Protein AF-A0A953EMJ0-F1 (afdb_monomer)

Mean predicted aligned error: 5.15 Å

Foldseek 3Di:
DDDDDDPPPDDDPCDPCNVVVDDKDWDDWDDAPNKIWTWIQDVVLVRATWIWIQHNVGDIDTQADRPWHFWWCVVPPTAQAWDDDHQKIWGQTPVQQFIWIGDPPDHIDGDDDRDPDGSPDHDGDDDDDD

Nearest PDB structures (foldseek):
  7c72-assembly2_B  TM=9.268E-01  e=1.589E-07  Mycobacterium tuberculosis
  3azo-assembly2_B  TM=8.204E-01  e=5.604E-07  Streptomyces morookaense
  3azq-assembly1_A  TM=8.274E-01  e=1.275E-06  Streptomyces morookaense
  7zei-assembly4_D  TM=4.579E-01  e=2.440E+00  Caldicellulosiruptor hydrothermalis
  5mum-assembly1_A  TM=5.403E-01  e=8.603E+00  Bacteroides intestinalis DSM 17393

pLDDT: mean 93.41, std 6.32, range [60.31, 98.56]

Secondary structure (DSSP, 8-state):
-PPP--TT-S--S--HHHHHS---EEEEEEEETTEEEEEEEETTTTTEEEEEEE-TTS-EEE-SPTT--B---GGGT----EEEETTEEEEEBTTT--EEEE-TTS--EE-SPPPSSTT-S---------

Sequence (130 aa):
MAEVAPYGSWRSPISAERVTAASARLGEVAISDDAVWWSELRPHEAGRTQIVRRSPNGEVADVLPDGVSAVSMVHEYGGGAWWLAGETVFFVSKADQRIWRMDPGFDPVAITPVPLTPNGLRYADATMTP

Radius of gyration: 19.48 Å; Cα contacts (8 Å, |Δi|>4): 236; chains: 1; bounding box: 46×35×60 Å

Solvent-accessible surface area (backbone atoms only — not comparable to full-atom values): 7873 Å² total; per-residue (Å²): 132,89,82,89,67,62,91,93,64,66,89,64,95,73,46,71,66,68,72,64,51,70,61,72,41,81,56,64,71,50,76,44,93,77,20,45,31,33,35,33,35,30,53,90,58,86,56,29,25,39,44,36,41,29,43,77,91,65,54,73,46,80,69,59,60,91,94,51,26,50,34,18,63,42,92,75,76,34,58,52,21,63,50,68,59,71,78,31,38,36,27,14,32,57,90,61,33,32,44,29,39,34,46,86,97,52,78,70,44,74,77,49,76,84,56,99,43,89,66,69,48,66,50,53,68,79,79,87,74,135

Structure (mmCIF, N/CA/C/O backbone):
data_AF-A0A953EMJ0-F1
#
_entry.id   AF-A0A953EMJ0-F1
#
loop_
_atom_site.group_PDB
_atom_site.id
_atom_site.type_symbol
_atom_site.label_atom_id
_atom_site.label_alt_id
_atom_site.label_comp_id
_atom_site.label_asym_id
_atom_site.label_entity_id
_atom_site.label_seq_id
_atom_site.pdbx_PDB_ins_code
_atom_site.Cartn_x
_atom_site.Cartn_y
_atom_site.Cartn_z
_atom_site.occupancy
_atom_site.B_iso_or_equiv
_atom_site.auth_seq_id
_atom_site.auth_comp_id
_atom_site.auth_asym_id
_atom_site.auth_atom_id
_atom_site.pdbx_PDB_model_num
ATOM 1 N N . MET A 1 1 ? 14.078 -18.134 -42.538 1.00 60.31 1 MET A N 1
ATOM 2 C CA . MET A 1 1 ? 15.431 -18.569 -42.127 1.00 60.31 1 MET A CA 1
ATOM 3 C C . MET A 1 1 ? 15.945 -17.580 -41.098 1.00 60.31 1 MET A C 1
ATOM 5 O O . MET A 1 1 ? 15.626 -16.406 -41.233 1.00 60.31 1 MET A O 1
ATOM 9 N N . ALA A 1 2 ? 16.652 -18.041 -40.065 1.00 78.50 2 ALA A N 1
ATOM 10 C CA . ALA A 1 2 ? 17.269 -17.145 -39.088 1.00 78.50 2 ALA A CA 1
ATOM 11 C C . ALA A 1 2 ? 18.464 -16.418 -39.729 1.00 78.50 2 ALA A C 1
ATOM 13 O O . ALA A 1 2 ? 19.223 -17.030 -40.480 1.00 78.50 2 ALA A O 1
ATOM 14 N N . GLU A 1 3 ? 18.601 -15.122 -39.461 1.00 87.19 3 GLU A N 1
ATOM 15 C CA . GLU A 1 3 ? 19.705 -14.292 -39.950 1.00 87.19 3 GLU A CA 1
ATOM 16 C C . GLU A 1 3 ? 20.893 -14.395 -38.981 1.00 87.19 3 GLU A C 1
ATOM 18 O O . GLU A 1 3 ? 20.719 -14.290 -37.766 1.00 87.19 3 GLU A O 1
ATOM 23 N N . VAL A 1 4 ? 22.101 -14.625 -39.503 1.00 93.00 4 VAL A N 1
ATOM 24 C CA . VAL A 1 4 ? 23.331 -14.639 -38.695 1.00 93.00 4 VAL A CA 1
ATOM 25 C C . VAL A 1 4 ? 23.824 -13.203 -38.538 1.00 93.00 4 VAL A C 1
ATOM 27 O O . VAL A 1 4 ? 24.076 -12.530 -39.532 1.00 93.00 4 VAL A O 1
ATOM 30 N N . ALA A 1 5 ? 23.999 -12.747 -37.297 1.00 93.62 5 ALA A N 1
ATOM 31 C CA . ALA A 1 5 ? 24.488 -11.405 -36.987 1.00 93.62 5 ALA A CA 1
ATOM 32 C C . ALA A 1 5 ? 25.432 -11.412 -35.763 1.00 93.62 5 ALA A C 1
ATOM 34 O O . ALA A 1 5 ? 25.287 -12.284 -34.897 1.00 93.62 5 ALA A O 1
ATOM 35 N N . PRO A 1 6 ? 26.390 -10.462 -35.667 1.00 96.19 6 PRO A N 1
ATOM 36 C CA . PRO A 1 6 ? 27.300 -10.334 -34.526 1.00 96.19 6 PRO A CA 1
ATOM 37 C C . PRO A 1 6 ? 26.577 -10.232 -33.177 1.00 96.19 6 PRO A C 1
ATOM 39 O O . PRO A 1 6 ? 25.477 -9.675 -33.089 1.00 96.19 6 PRO A O 1
ATOM 42 N N . TYR A 1 7 ? 27.216 -10.704 -32.105 1.00 91.94 7 TYR A N 1
ATOM 43 C CA . TYR A 1 7 ? 26.686 -10.556 -30.748 1.00 91.94 7 TYR A CA 1
ATOM 44 C C . TYR A 1 7 ? 26.354 -9.086 -30.434 1.00 91.94 7 TYR A C 1
ATOM 46 O O . TYR A 1 7 ? 27.147 -8.190 -30.714 1.00 91.94 7 TYR A O 1
ATOM 54 N N . GLY A 1 8 ? 25.161 -8.846 -29.879 1.00 91.50 8 GLY A N 1
ATOM 55 C CA . GLY A 1 8 ? 24.659 -7.506 -29.545 1.00 91.50 8 GLY A CA 1
ATOM 56 C C . GLY A 1 8 ? 23.965 -6.745 -30.684 1.00 91.50 8 GLY A C 1
ATOM 57 O O . GLY A 1 8 ? 23.427 -5.672 -30.436 1.00 91.50 8 GLY A O 1
ATOM 58 N N . SER A 1 9 ? 23.928 -7.284 -31.909 1.00 92.12 9 SER A N 1
ATOM 59 C CA . SER A 1 9 ? 23.319 -6.613 -33.078 1.00 92.12 9 SER A CA 1
ATOM 60 C C . SER A 1 9 ? 22.019 -7.254 -33.576 1.00 92.12 9 SER A C 1
ATOM 62 O O . SER A 1 9 ? 21.455 -6.843 -34.591 1.00 92.12 9 SER A O 1
ATOM 64 N N . TRP A 1 10 ? 21.519 -8.265 -32.863 1.00 93.75 10 TRP A N 1
ATOM 65 C CA . TRP A 1 10 ? 20.251 -8.904 -33.196 1.00 93.75 10 TRP A CA 1
ATOM 66 C C . TRP A 1 10 ? 19.108 -7.905 -33.056 1.00 93.75 10 TRP A C 1
ATOM 68 O O . TRP A 1 10 ? 18.980 -7.226 -32.035 1.00 93.75 10 TRP A O 1
ATOM 78 N N . ARG A 1 11 ? 18.254 -7.825 -34.081 1.00 89.56 11 ARG A N 1
ATOM 79 C CA . ARG A 1 11 ? 17.055 -6.988 -34.025 1.00 89.56 11 ARG A CA 1
ATOM 80 C C . ARG A 1 11 ? 16.151 -7.488 -32.900 1.00 89.56 11 ARG A C 1
ATOM 82 O O . ARG A 1 11 ? 15.577 -8.569 -32.991 1.00 89.56 11 ARG A O 1
ATOM 89 N N . SER A 1 12 ? 16.028 -6.685 -31.849 1.00 88.81 12 SER A N 1
ATOM 90 C CA . SER A 1 12 ? 15.141 -6.956 -30.724 1.00 88.81 12 SER A CA 1
ATOM 91 C C . SER A 1 12 ? 13.793 -6.260 -30.941 1.00 88.81 12 SER A C 1
ATOM 93 O O . SER A 1 12 ? 13.773 -5.052 -31.181 1.00 88.81 12 SER A O 1
ATOM 95 N N . PRO A 1 13 ? 12.655 -6.964 -30.805 1.00 89.44 13 PRO A N 1
ATOM 96 C CA . PRO A 1 13 ? 11.340 -6.323 -30.739 1.00 89.44 13 PRO A CA 1
ATOM 97 C C . PRO A 1 13 ? 11.092 -5.617 -29.387 1.00 89.44 13 PRO A C 1
ATOM 99 O O . PRO A 1 13 ? 10.058 -4.970 -29.203 1.00 89.44 13 PRO A O 1
ATOM 102 N N . ILE A 1 14 ? 12.003 -5.764 -28.418 1.00 88.12 14 ILE A N 1
ATOM 103 C CA . ILE A 1 14 ? 11.962 -5.119 -27.103 1.00 88.12 14 ILE A CA 1
ATOM 104 C C . ILE A 1 14 ? 12.811 -3.845 -27.184 1.00 88.12 14 ILE A C 1
ATOM 106 O O . ILE A 1 14 ? 14.040 -3.921 -27.212 1.00 88.12 14 ILE A O 1
ATOM 110 N N . SER A 1 15 ? 12.153 -2.685 -27.252 1.00 87.75 15 SER A N 1
ATOM 111 C CA . SER A 1 15 ? 12.811 -1.375 -27.236 1.00 87.75 15 SER A CA 1
ATOM 112 C C . SER A 1 15 ? 13.164 -0.944 -25.811 1.00 87.75 15 SER A C 1
ATOM 114 O O . SER A 1 15 ? 12.541 -1.396 -24.849 1.00 87.75 15 SER A O 1
ATOM 116 N N . ALA A 1 16 ? 14.122 -0.021 -25.672 1.00 84.25 16 ALA A N 1
ATOM 117 C CA . ALA A 1 16 ? 14.421 0.612 -24.386 1.00 84.25 16 ALA A CA 1
ATOM 118 C C . ALA A 1 16 ? 13.159 1.235 -23.768 1.00 84.25 16 ALA A C 1
ATOM 120 O O . ALA A 1 16 ? 12.885 1.016 -22.595 1.00 84.25 16 ALA A O 1
ATOM 121 N N . GLU A 1 17 ? 12.340 1.894 -24.592 1.00 82.94 17 GLU A N 1
ATOM 122 C CA . GLU A 1 17 ? 11.046 2.447 -24.188 1.00 82.94 17 GLU A CA 1
ATOM 123 C C . GLU A 1 17 ? 10.123 1.387 -23.574 1.00 82.94 17 GLU A C 1
ATOM 125 O O . GLU A 1 17 ? 9.566 1.622 -22.508 1.00 82.94 17 GLU A O 1
ATOM 130 N N . ARG A 1 18 ? 10.006 0.194 -24.180 1.00 83.44 18 ARG A N 1
ATOM 131 C CA . ARG A 1 18 ? 9.189 -0.908 -23.636 1.00 83.44 18 ARG A CA 1
ATOM 132 C C . ARG A 1 18 ? 9.722 -1.446 -22.311 1.00 83.44 18 ARG A C 1
ATOM 134 O O . ARG A 1 18 ? 8.929 -1.896 -21.494 1.00 83.44 18 ARG A O 1
ATOM 141 N N . VAL A 1 19 ? 11.038 -1.424 -22.104 1.00 81.31 19 VAL A N 1
ATOM 142 C CA . VAL A 1 19 ? 11.660 -1.839 -20.835 1.00 81.31 19 VAL A CA 1
ATOM 143 C C . VAL A 1 19 ? 11.436 -0.788 -19.750 1.00 81.31 19 VAL A C 1
ATOM 145 O O . VAL A 1 19 ? 11.214 -1.133 -18.593 1.00 81.31 19 VAL A O 1
ATOM 148 N N . THR A 1 20 ? 11.472 0.493 -20.118 1.00 75.94 20 THR A N 1
ATOM 149 C CA . THR A 1 20 ? 11.233 1.610 -19.196 1.00 75.94 20 THR A CA 1
ATOM 150 C C . THR A 1 20 ? 9.757 1.946 -19.020 1.00 75.94 20 THR A C 1
ATOM 152 O O . THR A 1 20 ? 9.430 2.741 -18.141 1.00 75.94 20 THR A O 1
ATOM 155 N N . ALA A 1 21 ? 8.872 1.375 -19.844 1.00 76.12 21 ALA A N 1
ATOM 156 C CA . ALA A 1 21 ? 7.435 1.565 -19.745 1.00 76.12 21 ALA A CA 1
ATOM 157 C C . ALA A 1 21 ? 6.995 1.138 -18.345 1.00 76.12 21 ALA A C 1
ATOM 159 O O . ALA A 1 21 ? 7.102 -0.027 -17.952 1.00 76.12 21 ALA A O 1
ATOM 160 N N . ALA A 1 22 ? 6.582 2.126 -17.563 1.00 73.12 22 ALA A N 1
ATOM 161 C CA . ALA A 1 22 ? 6.375 1.947 -16.149 1.00 73.12 22 ALA A CA 1
ATOM 162 C C . ALA A 1 22 ? 5.088 1.143 -15.930 1.00 73.12 22 ALA A C 1
ATOM 164 O O . ALA A 1 22 ? 3.984 1.641 -16.100 1.00 73.12 22 ALA A O 1
ATOM 165 N N . SER A 1 23 ? 5.228 -0.134 -15.592 1.00 81.31 23 SER A N 1
ATOM 166 C CA . SER A 1 23 ? 4.092 -1.013 -15.324 1.00 81.31 23 SER A CA 1
ATOM 167 C C . SER A 1 23 ? 3.665 -0.924 -13.868 1.00 81.31 23 SER A C 1
ATOM 169 O O . SER A 1 23 ? 4.481 -0.682 -12.971 1.00 81.31 23 SER A O 1
ATOM 171 N N . ALA A 1 24 ? 2.370 -1.142 -13.638 1.00 87.19 24 ALA A N 1
ATOM 172 C CA . ALA A 1 24 ? 1.874 -1.348 -12.293 1.00 87.19 24 ALA A CA 1
ATOM 173 C C . ALA A 1 24 ? 2.605 -2.535 -11.650 1.00 87.19 24 ALA A C 1
ATOM 175 O O . ALA A 1 24 ? 2.888 -3.536 -12.315 1.00 87.19 24 ALA A O 1
ATOM 176 N N . ARG A 1 25 ? 2.949 -2.408 -10.368 1.00 91.19 25 ARG A N 1
ATOM 177 C CA . ARG A 1 25 ? 3.597 -3.490 -9.617 1.00 91.19 25 ARG A CA 1
ATOM 178 C C . ARG A 1 25 ? 2.682 -3.927 -8.496 1.00 91.19 25 ARG A C 1
ATOM 180 O O . ARG A 1 25 ? 2.372 -3.125 -7.620 1.00 91.19 25 ARG A O 1
ATOM 187 N N . LEU A 1 26 ? 2.290 -5.192 -8.537 1.00 95.00 26 LEU A N 1
ATOM 188 C CA . LEU A 1 26 ? 1.542 -5.832 -7.464 1.00 95.00 26 LEU A CA 1
ATOM 189 C C . LEU A 1 26 ? 2.492 -6.089 -6.290 1.00 95.00 26 LEU A C 1
ATOM 191 O O . LEU A 1 26 ? 3.610 -6.573 -6.485 1.00 95.00 26 LEU A O 1
ATOM 195 N N . GLY A 1 27 ? 2.057 -5.714 -5.097 1.00 94.06 27 GLY A N 1
ATOM 196 C CA . GLY A 1 27 ? 2.764 -5.899 -3.841 1.00 94.06 27 GLY A CA 1
ATOM 197 C C . GLY A 1 27 ? 2.054 -6.908 -2.948 1.00 94.06 27 GLY A C 1
ATOM 198 O O . GLY A 1 27 ? 1.519 -7.910 -3.418 1.00 94.06 27 GLY A O 1
ATOM 199 N N . GLU A 1 28 ? 2.077 -6.631 -1.646 1.00 95.19 28 GLU A N 1
ATOM 200 C CA . GLU A 1 28 ? 1.413 -7.419 -0.606 1.00 95.19 28 GLU A CA 1
ATOM 201 C C . GLU A 1 28 ? -0.031 -7.772 -0.983 1.00 95.19 28 GLU A C 1
ATOM 203 O O . GLU A 1 28 ? -0.732 -6.940 -1.563 1.00 95.19 28 GLU A O 1
ATOM 208 N N . VAL A 1 29 ? -0.449 -8.991 -0.629 1.00 97.12 29 VAL A N 1
ATOM 209 C CA . VAL A 1 29 ? -1.774 -9.560 -0.891 1.00 97.12 29 VAL A CA 1
ATOM 210 C C . VAL A 1 29 ? -2.414 -10.005 0.420 1.00 97.12 29 VAL A C 1
ATOM 212 O O . VAL A 1 29 ? -1.743 -10.578 1.277 1.00 97.12 29 VAL A O 1
ATOM 215 N N . ALA A 1 30 ? -3.718 -9.789 0.553 1.00 96.44 30 ALA A N 1
ATOM 216 C CA . ALA A 1 30 ? -4.515 -10.283 1.668 1.00 96.44 30 ALA A CA 1
ATOM 217 C C . ALA A 1 30 ? -5.868 -10.805 1.173 1.00 96.44 30 ALA A C 1
ATOM 219 O O . ALA A 1 30 ? -6.327 -10.462 0.082 1.00 96.44 30 ALA A O 1
ATOM 220 N N . ILE A 1 31 ? -6.506 -11.653 1.976 1.00 96.69 31 ILE A N 1
ATOM 221 C CA . ILE A 1 31 ? -7.835 -12.202 1.697 1.00 96.69 31 ILE A CA 1
ATOM 222 C C . ILE A 1 31 ? -8.735 -11.873 2.884 1.00 96.69 31 ILE A C 1
ATOM 224 O O . ILE A 1 31 ? -8.340 -12.079 4.030 1.00 96.69 31 ILE A O 1
ATOM 228 N N . SER A 1 32 ? -9.931 -11.367 2.596 1.00 95.69 32 SER A N 1
ATOM 229 C CA . SER A 1 32 ? -10.972 -11.070 3.583 1.00 95.69 32 SER A CA 1
ATOM 230 C C . SER A 1 32 ? -12.336 -11.253 2.921 1.00 95.69 32 SER A C 1
ATOM 232 O O . SER A 1 32 ? -12.523 -10.766 1.805 1.00 95.69 32 SER A O 1
ATOM 234 N N . ASP A 1 33 ? -13.252 -11.981 3.568 1.00 91.75 33 ASP A N 1
ATOM 235 C CA . ASP A 1 33 ? -14.620 -12.250 3.087 1.00 91.75 33 ASP A CA 1
ATOM 236 C C . ASP A 1 33 ? -14.695 -12.704 1.609 1.00 91.75 33 ASP A C 1
ATOM 238 O O . ASP A 1 33 ? -15.424 -12.140 0.794 1.00 91.75 33 ASP A O 1
ATOM 242 N N . ASP A 1 34 ? -13.880 -13.702 1.241 1.00 94.38 34 ASP A N 1
ATOM 243 C CA . ASP A 1 34 ? -13.722 -14.251 -0.123 1.00 94.38 34 ASP A CA 1
ATOM 244 C C . ASP A 1 34 ? -13.235 -13.255 -1.201 1.00 94.38 34 ASP A C 1
ATOM 246 O O . ASP A 1 34 ? -13.073 -13.619 -2.371 1.00 94.38 34 ASP A O 1
ATOM 250 N N . ALA A 1 35 ? -12.945 -12.006 -0.831 1.00 97.81 35 ALA A N 1
ATOM 251 C CA . ALA A 1 35 ? -12.325 -11.017 -1.701 1.00 97.81 35 ALA A CA 1
ATOM 252 C C . ALA A 1 35 ? -10.793 -11.070 -1.591 1.00 97.81 35 ALA A C 1
ATOM 254 O O . ALA A 1 35 ? -10.222 -11.266 -0.515 1.00 97.81 35 ALA A O 1
ATOM 255 N N . VAL A 1 36 ? -10.118 -10.853 -2.721 1.00 98.31 36 VAL A N 1
ATOM 256 C CA . VAL A 1 36 ? -8.654 -10.758 -2.801 1.00 98.31 36 VAL A CA 1
ATOM 257 C C . VAL A 1 36 ? -8.265 -9.293 -2.868 1.00 98.31 36 VAL A C 1
ATOM 259 O O . VAL A 1 36 ? -8.787 -8.551 -3.695 1.00 98.31 36 VAL A O 1
ATOM 262 N N . TRP A 1 37 ? -7.320 -8.886 -2.037 1.00 98.50 37 TRP A N 1
ATOM 263 C CA . TRP A 1 37 ? -6.854 -7.513 -1.937 1.00 98.50 37 TRP A CA 1
ATOM 264 C C . TRP A 1 37 ? -5.360 -7.455 -2.192 1.00 98.50 37 TRP A C 1
ATOM 266 O O . TRP A 1 37 ? -4.640 -8.361 -1.777 1.00 98.50 37 TRP A O 1
ATOM 276 N N . TRP A 1 38 ? -4.877 -6.402 -2.842 1.00 98.44 38 TRP A N 1
ATOM 277 C CA . TRP A 1 38 ? -3.444 -6.185 -3.009 1.00 98.44 38 TRP A CA 1
ATOM 278 C C . TRP A 1 38 ? -3.077 -4.710 -2.974 1.00 98.44 38 TRP A C 1
ATOM 280 O O . TRP A 1 38 ? -3.883 -3.835 -3.288 1.00 98.44 38 TRP A O 1
ATOM 290 N N . SER A 1 39 ? -1.820 -4.447 -2.632 1.00 98.00 39 SER A N 1
ATOM 291 C CA . SER A 1 39 ? -1.197 -3.149 -2.878 1.00 98.00 39 SER A CA 1
ATOM 292 C C . SER A 1 39 ? -0.688 -3.076 -4.317 1.00 98.00 39 SER A C 1
ATOM 2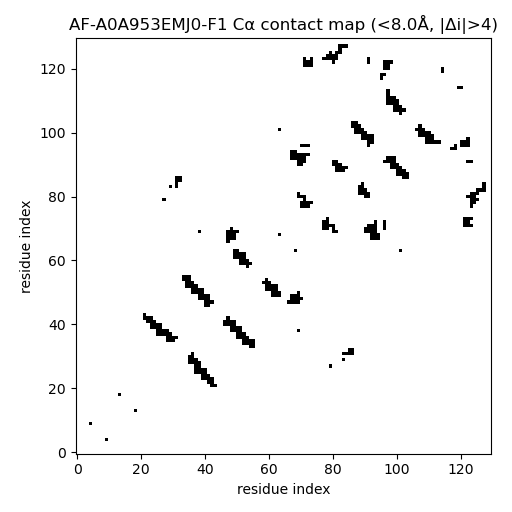94 O O . SER A 1 39 ? -0.110 -4.032 -4.830 1.00 98.00 39 SER A O 1
ATOM 296 N N . GLU A 1 40 ? -0.890 -1.951 -4.993 1.00 97.75 40 GLU A N 1
ATOM 297 C CA . GLU A 1 40 ? -0.460 -1.758 -6.373 1.00 97.75 40 GLU A CA 1
ATOM 298 C C . GLU A 1 40 ? 0.261 -0.425 -6.547 1.00 97.75 40 GLU A C 1
ATOM 300 O O . GLU A 1 40 ? -0.328 0.648 -6.412 1.00 97.75 40 GLU A O 1
ATOM 305 N N . LEU A 1 41 ? 1.554 -0.482 -6.873 1.00 95.44 41 LEU A N 1
ATOM 306 C CA . LEU A 1 41 ? 2.311 0.701 -7.263 1.00 95.44 41 LEU A CA 1
ATOM 307 C C . LEU A 1 41 ? 1.815 1.167 -8.631 1.00 95.44 41 LEU A C 1
ATOM 309 O O . LEU A 1 41 ? 1.851 0.394 -9.589 1.00 95.44 41 LEU A O 1
ATOM 313 N N . ARG A 1 42 ? 1.428 2.439 -8.733 1.00 95.31 42 ARG A N 1
ATOM 314 C CA . ARG A 1 42 ? 0.961 3.102 -9.955 1.00 95.31 42 ARG A CA 1
ATOM 315 C C . ARG A 1 42 ? 1.993 4.135 -10.422 1.00 95.31 42 ARG A C 1
ATOM 317 O O . ARG A 1 42 ? 1.940 5.294 -10.003 1.00 95.31 42 ARG A O 1
ATOM 324 N N . PRO A 1 43 ? 2.952 3.775 -11.297 1.00 91.56 43 PRO A N 1
ATOM 325 C CA . PRO A 1 43 ? 3.987 4.719 -11.718 1.00 91.56 43 PRO A CA 1
ATOM 326 C C . PRO A 1 43 ? 3.444 5.952 -12.447 1.00 91.56 43 PRO A C 1
ATOM 328 O O . PRO A 1 43 ? 3.995 7.039 -12.305 1.00 91.56 43 PRO A O 1
ATOM 331 N N . HIS A 1 44 ? 2.348 5.790 -13.191 1.00 90.25 44 HIS A N 1
ATOM 332 C CA . HIS A 1 44 ? 1.686 6.874 -13.920 1.00 90.25 44 HIS A CA 1
ATOM 333 C C . HIS A 1 44 ? 0.873 7.819 -13.020 1.00 90.25 44 HIS A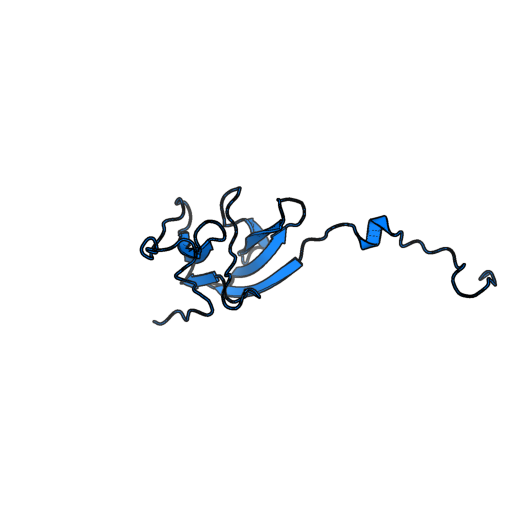 C 1
ATOM 335 O O . HIS A 1 44 ? 0.452 8.876 -13.474 1.00 90.25 44 HIS A O 1
ATOM 341 N N . GLU A 1 45 ? 0.706 7.481 -11.740 1.00 92.62 45 GLU A N 1
ATOM 342 C CA . GLU A 1 45 ? -0.040 8.265 -10.750 1.00 92.62 45 GLU A CA 1
ATOM 343 C C . GLU A 1 45 ? 0.912 8.754 -9.649 1.00 92.62 45 GLU A C 1
ATOM 345 O O . GLU A 1 45 ? 0.743 8.470 -8.463 1.00 92.62 45 GLU A O 1
ATOM 350 N N . ALA A 1 46 ? 1.990 9.429 -10.062 1.00 91.69 46 ALA A N 1
ATOM 351 C CA . ALA A 1 46 ? 3.052 9.936 -9.182 1.00 91.69 46 ALA A CA 1
ATOM 352 C C . ALA A 1 46 ? 3.703 8.861 -8.279 1.00 91.69 46 ALA A C 1
ATOM 354 O O . ALA A 1 46 ? 4.227 9.163 -7.202 1.00 91.69 46 ALA A O 1
ATOM 355 N N . GLY A 1 47 ? 3.677 7.595 -8.712 1.00 91.94 47 GLY A N 1
ATOM 356 C CA . GLY A 1 47 ? 4.222 6.473 -7.950 1.00 91.94 47 GLY A CA 1
ATOM 357 C C . GLY A 1 47 ? 3.469 6.196 -6.649 1.00 91.94 47 GLY A C 1
ATOM 358 O O . GLY A 1 47 ? 4.081 5.713 -5.692 1.00 91.94 47 GLY A O 1
ATOM 359 N N . ARG A 1 48 ? 2.173 6.533 -6.568 1.00 95.69 48 ARG A N 1
ATOM 360 C CA . ARG A 1 48 ? 1.353 6.168 -5.408 1.00 95.69 48 ARG A CA 1
ATOM 361 C C . ARG A 1 48 ? 1.156 4.655 -5.334 1.00 95.69 48 ARG A C 1
ATOM 363 O O . ARG A 1 48 ? 1.189 3.961 -6.348 1.00 95.69 48 ARG A O 1
ATOM 370 N N . THR A 1 49 ? 0.951 4.158 -4.123 1.00 97.50 49 THR A N 1
ATOM 371 C CA . THR A 1 49 ? 0.557 2.769 -3.867 1.00 97.50 49 THR A CA 1
ATOM 372 C C . THR A 1 49 ? -0.923 2.746 -3.518 1.00 97.50 49 THR A C 1
ATOM 374 O O . THR A 1 49 ? -1.322 3.304 -2.495 1.00 97.50 49 THR A O 1
ATOM 377 N N . GLN A 1 50 ? -1.720 2.148 -4.397 1.00 97.94 50 GLN A N 1
ATOM 378 C CA . GLN A 1 50 ? -3.159 1.967 -4.243 1.00 97.94 50 GLN A CA 1
ATOM 379 C C . GLN A 1 50 ? -3.441 0.656 -3.503 1.00 97.94 50 GLN A C 1
ATOM 381 O O . GLN A 1 50 ? -2.663 -0.286 -3.623 1.00 97.94 50 GLN A O 1
ATOM 386 N N . ILE A 1 51 ? -4.548 0.582 -2.769 1.00 98.25 51 ILE A N 1
ATOM 387 C CA . ILE A 1 51 ? -5.115 -0.694 -2.324 1.00 98.25 51 ILE A CA 1
ATOM 388 C C . ILE A 1 51 ? -6.243 -1.047 -3.281 1.00 98.25 51 ILE A C 1
ATOM 390 O O . ILE A 1 51 ? -7.126 -0.227 -3.537 1.00 98.25 51 ILE A O 1
ATOM 394 N N . VAL A 1 52 ? -6.190 -2.250 -3.834 1.00 98.31 52 VAL A N 1
ATOM 395 C CA . VAL A 1 52 ? -7.144 -2.730 -4.827 1.00 98.31 52 VAL A CA 1
ATOM 396 C C . VAL A 1 52 ? -7.847 -3.956 -4.275 1.00 98.31 52 VAL A C 1
ATOM 398 O O . VAL A 1 52 ? -7.215 -4.830 -3.683 1.00 98.31 52 VAL A O 1
ATOM 401 N N . ARG A 1 53 ? -9.162 -4.017 -4.475 1.00 98.25 53 ARG A N 1
ATOM 402 C CA . ARG A 1 53 ? -10.020 -5.136 -4.093 1.00 98.25 53 ARG A CA 1
ATOM 403 C C . ARG A 1 53 ? -10.526 -5.829 -5.345 1.00 98.25 53 ARG A C 1
ATOM 405 O O . ARG A 1 53 ? -11.082 -5.182 -6.227 1.00 98.25 53 ARG A O 1
ATOM 412 N N . ARG A 1 54 ? -10.428 -7.153 -5.383 1.00 98.31 54 ARG A N 1
ATOM 413 C CA . ARG A 1 54 ? -11.154 -8.016 -6.312 1.00 98.31 54 ARG A CA 1
ATOM 414 C C . ARG A 1 54 ? -12.207 -8.802 -5.551 1.00 98.31 54 ARG A C 1
ATOM 416 O O . ARG A 1 54 ? -11.875 -9.631 -4.706 1.00 98.31 54 ARG A O 1
ATOM 423 N N . SER A 1 55 ? -13.469 -8.553 -5.868 1.00 97.06 55 SER A N 1
ATOM 424 C CA . SER A 1 55 ? -14.594 -9.245 -5.252 1.00 97.06 55 SER A CA 1
ATOM 425 C C . SER A 1 55 ? -14.681 -10.715 -5.720 1.00 97.06 55 SER A C 1
ATOM 427 O O . 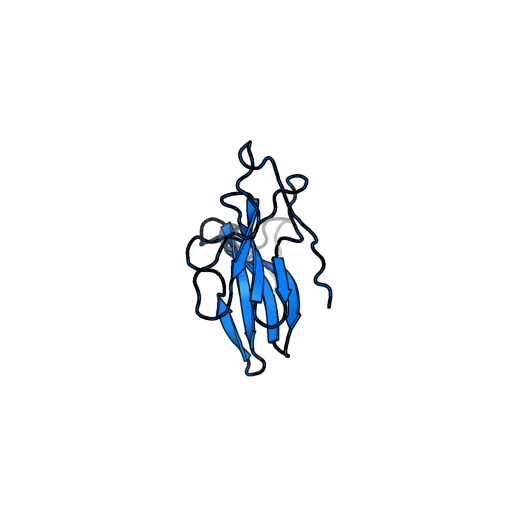SER A 1 55 ? -14.081 -11.085 -6.741 1.00 97.06 55 SER A O 1
ATOM 429 N N . PRO A 1 56 ? -15.482 -11.558 -5.040 1.00 96.50 56 PRO A N 1
ATOM 430 C CA . PRO A 1 56 ? -15.712 -12.944 -5.456 1.00 96.50 56 PRO A CA 1
ATOM 431 C C . PRO A 1 56 ? -16.302 -13.084 -6.870 1.00 96.50 56 PRO A C 1
ATOM 433 O O . PRO A 1 56 ? -16.049 -14.077 -7.549 1.00 96.50 56 PRO A O 1
ATOM 436 N N . ASN A 1 57 ? -17.058 -12.083 -7.346 1.00 96.81 57 ASN A N 1
ATOM 437 C CA . ASN A 1 57 ? -17.641 -12.084 -8.694 1.00 96.81 57 ASN A CA 1
ATOM 438 C C . ASN A 1 57 ? -16.633 -11.673 -9.791 1.00 96.81 57 ASN A C 1
ATOM 440 O O . ASN A 1 57 ? -16.947 -11.741 -10.978 1.00 96.81 57 ASN A O 1
ATOM 444 N N . GLY A 1 58 ? -15.416 -11.280 -9.400 1.00 96.75 58 GLY A N 1
ATOM 445 C CA . GLY A 1 58 ? -14.334 -10.884 -10.296 1.00 96.75 58 GLY A CA 1
ATOM 446 C C . GLY A 1 58 ? -14.224 -9.385 -10.568 1.00 96.75 58 GLY A C 1
ATOM 447 O O . GLY A 1 58 ? -13.280 -8.989 -11.250 1.00 96.75 58 GLY A O 1
ATOM 448 N N . GLU A 1 59 ? -15.126 -8.564 -10.033 1.00 97.75 59 GLU A N 1
ATOM 449 C CA . GLU A 1 59 ? -15.052 -7.104 -10.098 1.00 97.75 59 GLU A CA 1
ATOM 450 C C . GLU A 1 59 ? -13.821 -6.584 -9.353 1.00 97.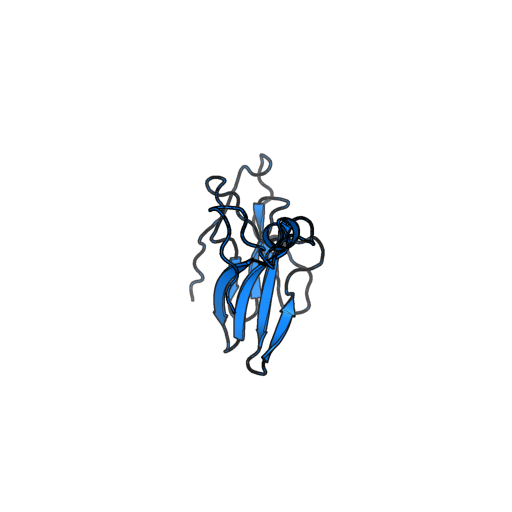75 59 GLU A C 1
ATOM 452 O O . GLU A 1 59 ? -13.557 -6.997 -8.225 1.00 97.75 59 GLU A O 1
ATOM 457 N N . VAL A 1 60 ? -13.078 -5.679 -9.992 1.00 98.00 60 VAL A N 1
ATOM 458 C CA . VAL A 1 60 ? -11.862 -5.060 -9.455 1.00 98.00 60 VAL A CA 1
ATOM 459 C C . VAL A 1 60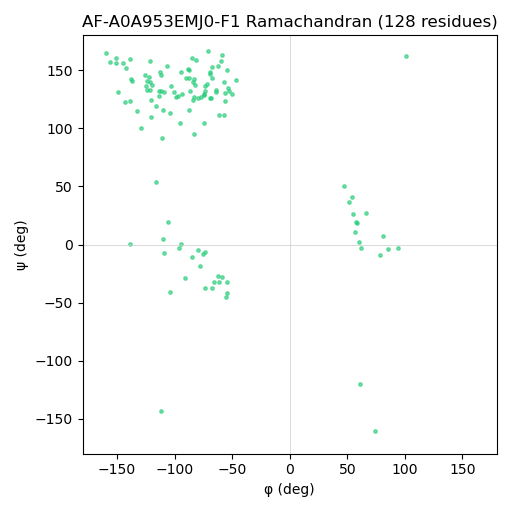 ? -12.121 -3.576 -9.228 1.00 98.00 60 VAL A C 1
ATOM 461 O O . VAL A 1 60 ? -12.555 -2.891 -10.152 1.00 98.00 60 VAL A O 1
ATOM 464 N N . ALA A 1 61 ? -11.833 -3.088 -8.023 1.00 97.19 61 ALA A N 1
ATOM 465 C CA . ALA A 1 61 ? -12.039 -1.697 -7.644 1.00 97.19 61 ALA A CA 1
ATOM 466 C C . ALA A 1 61 ? -10.870 -1.140 -6.821 1.00 97.19 61 ALA A C 1
ATOM 468 O O . ALA A 1 61 ? -10.302 -1.818 -5.961 1.00 97.19 61 ALA A O 1
ATOM 469 N N . ASP A 1 62 ? -10.559 0.124 -7.084 1.00 97.56 62 ASP A N 1
ATOM 470 C CA . ASP A 1 62 ? -9.645 0.950 -6.304 1.00 97.56 62 ASP A CA 1
ATOM 471 C C . ASP A 1 62 ? -10.308 1.362 -4.980 1.00 97.56 62 ASP A C 1
ATOM 473 O O . ASP A 1 62 ? -11.477 1.746 -4.961 1.00 97.56 62 ASP A O 1
ATOM 477 N N . VAL A 1 63 ? -9.565 1.281 -3.874 1.00 98.00 63 VAL A N 1
ATOM 478 C CA . VAL A 1 63 ? -10.121 1.495 -2.527 1.00 98.00 63 VAL A CA 1
ATOM 479 C C . VAL A 1 63 ? -9.752 2.860 -1.964 1.00 98.00 63 VAL A C 1
ATOM 481 O O . VAL A 1 63 ? -10.584 3.503 -1.329 1.00 98.00 63 VAL A O 1
ATOM 484 N N . LEU A 1 64 ? -8.512 3.317 -2.164 1.00 97.94 64 LEU A N 1
ATOM 485 C CA . LEU A 1 64 ? -8.100 4.623 -1.656 1.00 97.94 64 LEU A CA 1
ATOM 486 C C . LEU A 1 64 ? -8.534 5.736 -2.621 1.00 97.94 64 LEU A C 1
ATOM 488 O O . LEU A 1 64 ? -8.401 5.549 -3.837 1.00 97.94 64 LEU A O 1
ATOM 492 N N . PRO A 1 65 ? -8.965 6.901 -2.101 1.00 96.50 65 PRO A N 1
ATOM 493 C CA . PRO A 1 65 ? -9.267 8.072 -2.919 1.00 96.50 65 PRO A CA 1
ATOM 494 C C . PRO A 1 65 ? -8.074 8.559 -3.750 1.00 96.50 65 PRO A C 1
ATOM 496 O O . PRO A 1 65 ? -6.908 8.264 -3.456 1.00 96.50 65 PRO A O 1
ATOM 499 N N . ASP A 1 66 ? -8.367 9.386 -4.751 1.00 95.00 66 ASP A N 1
ATOM 500 C CA . ASP A 1 66 ? -7.355 10.025 -5.589 1.00 95.00 66 ASP A CA 1
ATOM 501 C C . ASP A 1 66 ? -6.317 10.786 -4.751 1.00 95.00 66 ASP A C 1
ATOM 503 O O . ASP A 1 66 ? -6.632 11.513 -3.807 1.00 95.00 66 ASP A O 1
ATOM 507 N N . GLY A 1 67 ? -5.041 10.609 -5.098 1.00 94.06 67 GLY A N 1
ATOM 508 C CA . GLY A 1 67 ? -3.916 11.240 -4.402 1.00 94.06 67 GLY A CA 1
ATOM 509 C C . GLY A 1 67 ? -3.511 10.577 -3.079 1.00 94.06 67 GLY A C 1
ATOM 510 O O . GLY A 1 67 ? -2.446 10.901 -2.549 1.00 94.06 67 GLY A O 1
ATOM 511 N N . VAL A 1 68 ? -4.284 9.614 -2.565 1.00 97.62 68 VAL A N 1
ATOM 512 C CA . VAL A 1 68 ? -3.929 8.848 -1.362 1.00 97.62 68 VAL A CA 1
ATOM 513 C C . VAL A 1 68 ? -3.016 7.674 -1.728 1.00 97.62 68 VAL A C 1
ATOM 515 O O . VAL A 1 68 ? -3.180 7.018 -2.760 1.00 97.62 68 VAL A O 1
ATOM 518 N N . SER A 1 69 ? -2.016 7.422 -0.878 1.00 97.94 69 SER A N 1
ATOM 519 C CA . SER A 1 69 ? -0.984 6.405 -1.093 1.00 97.94 69 SER A CA 1
ATOM 520 C C . SER A 1 69 ? -0.670 5.655 0.201 1.00 97.94 69 SER A C 1
ATOM 522 O O . SER A 1 69 ? -0.230 6.282 1.167 1.00 97.94 69 SER A O 1
ATOM 524 N N . ALA A 1 70 ? -0.806 4.327 0.194 1.00 98.00 70 ALA A N 1
ATOM 525 C CA . ALA A 1 70 ? -0.445 3.448 1.310 1.00 98.00 70 ALA A CA 1
ATOM 526 C C . ALA A 1 70 ? 1.058 3.119 1.290 1.00 98.00 70 ALA A C 1
ATOM 528 O O . ALA A 1 70 ? 1.495 2.227 0.567 1.00 98.00 70 ALA A O 1
ATOM 529 N N . VAL A 1 71 ? 1.870 3.870 2.040 1.00 96.81 71 VAL A N 1
ATOM 530 C CA . VAL A 1 71 ? 3.330 3.684 2.101 1.00 96.81 71 VAL A CA 1
ATOM 531 C C . VAL A 1 71 ? 3.841 3.947 3.510 1.00 96.81 71 VAL A C 1
ATOM 533 O O . VAL A 1 71 ? 3.719 5.056 4.035 1.00 96.81 71 VAL A O 1
ATOM 536 N N . SER A 1 72 ? 4.507 2.942 4.070 1.00 96.69 72 SER A N 1
ATOM 537 C CA . SER A 1 72 ? 5.330 3.091 5.265 1.00 96.69 72 SER A CA 1
ATOM 538 C C . SER A 1 72 ? 6.754 3.508 4.898 1.00 96.69 72 SER A C 1
ATOM 540 O O . SER A 1 72 ? 7.305 3.040 3.906 1.00 96.69 72 SER A O 1
ATOM 542 N N . MET A 1 73 ? 7.361 4.363 5.719 1.00 95.00 73 MET A N 1
ATOM 543 C CA . MET A 1 73 ? 8.786 4.706 5.684 1.00 95.00 73 MET A CA 1
ATOM 544 C C . MET A 1 73 ? 9.565 4.063 6.841 1.00 95.00 73 MET A C 1
ATOM 546 O O . MET A 1 73 ? 10.648 4.534 7.207 1.00 95.00 73 MET A O 1
ATOM 550 N N . VAL A 1 74 ? 9.038 3.011 7.479 1.00 94.62 74 VAL A N 1
ATOM 551 C CA . VAL A 1 74 ? 9.832 2.220 8.432 1.00 94.62 74 VAL A CA 1
ATOM 552 C C . VAL A 1 74 ? 11.085 1.702 7.716 1.00 94.62 74 VAL A C 1
ATOM 554 O O . VAL A 1 74 ? 11.030 1.216 6.586 1.00 94.62 74 VAL A O 1
ATOM 557 N N . HIS A 1 75 ? 12.238 1.914 8.354 1.00 89.06 75 HIS A N 1
ATOM 558 C CA . HIS A 1 75 ? 13.576 1.648 7.813 1.00 89.06 75 HIS A CA 1
ATOM 559 C C . HIS A 1 75 ? 13.915 2.346 6.478 1.00 89.06 75 HIS A C 1
ATOM 561 O O . HIS A 1 75 ? 14.926 2.001 5.884 1.00 89.06 75 HIS A O 1
ATOM 567 N N . GLU A 1 76 ? 13.111 3.306 5.996 1.00 86.12 76 GLU A N 1
ATOM 568 C CA . GLU A 1 76 ? 13.221 3.931 4.654 1.00 86.12 76 GLU A CA 1
ATOM 569 C C . GLU A 1 76 ? 13.045 2.956 3.467 1.00 86.12 76 GLU A C 1
ATOM 571 O O . GLU A 1 76 ? 13.025 3.376 2.312 1.00 86.12 76 GLU A O 1
ATOM 576 N N . TYR A 1 77 ? 12.870 1.660 3.739 1.00 80.00 77 TYR A N 1
ATOM 577 C CA . TYR A 1 77 ? 12.582 0.626 2.742 1.00 80.00 77 TYR A CA 1
ATOM 578 C C . TYR A 1 77 ? 11.075 0.430 2.534 1.00 80.00 77 TYR A C 1
ATOM 580 O O . TYR A 1 77 ? 10.650 0.067 1.438 1.00 80.00 77 TYR A O 1
ATOM 588 N N . GLY A 1 78 ? 10.276 0.695 3.573 1.00 82.31 78 GLY A N 1
ATOM 589 C CA . GLY A 1 78 ? 8.832 0.485 3.569 1.00 82.31 78 GLY A CA 1
ATOM 590 C C . GLY A 1 78 ? 8.419 -0.984 3.658 1.00 82.31 78 GLY A C 1
ATOM 591 O O . GLY A 1 78 ? 9.193 -1.829 4.102 1.00 82.31 78 GLY A O 1
ATOM 592 N N . GLY A 1 79 ? 7.177 -1.271 3.255 1.00 88.44 79 GLY A N 1
ATOM 593 C CA . GLY A 1 79 ? 6.519 -2.571 3.452 1.00 88.44 79 GLY A CA 1
ATOM 594 C C . GLY A 1 79 ? 5.539 -2.573 4.631 1.00 88.44 79 GLY A C 1
ATOM 595 O O . GLY A 1 79 ? 5.552 -1.649 5.446 1.00 88.44 79 GLY A O 1
ATOM 596 N N . GLY A 1 80 ? 4.639 -3.565 4.659 1.00 94.56 80 GLY A N 1
ATOM 597 C CA . GLY A 1 80 ? 3.662 -3.761 5.737 1.00 94.56 80 GLY A CA 1
ATOM 598 C C . G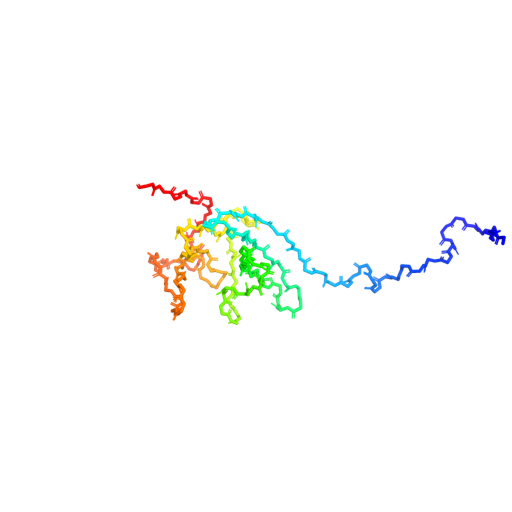LY A 1 80 ? 2.811 -2.527 6.016 1.00 94.56 80 GLY A C 1
ATOM 599 O O . GLY A 1 80 ? 2.639 -2.140 7.167 1.00 94.56 80 GLY A O 1
ATOM 600 N N . ALA A 1 81 ? 2.380 -1.829 4.965 1.00 97.44 81 ALA A N 1
ATOM 601 C CA . ALA A 1 81 ? 1.795 -0.494 5.074 1.00 97.44 81 ALA A CA 1
ATOM 602 C C . ALA A 1 81 ? 0.265 -0.498 5.165 1.00 97.44 81 ALA A C 1
ATOM 604 O O . ALA A 1 81 ? -0.322 0.582 5.189 1.00 97.44 81 ALA A O 1
ATOM 605 N N . TRP A 1 82 ? -0.387 -1.660 5.156 1.00 98.06 82 TRP A N 1
ATOM 606 C CA . TRP A 1 82 ? -1.841 -1.765 5.195 1.00 98.06 82 TRP A CA 1
ATOM 607 C C . TRP A 1 82 ? -2.305 -3.115 5.745 1.00 98.06 82 TRP A C 1
ATOM 609 O O . TRP A 1 82 ? -1.568 -4.093 5.716 1.00 98.06 82 TRP A O 1
ATOM 619 N N . TRP A 1 83 ? -3.533 -3.142 6.258 1.00 97.31 83 TRP A N 1
ATOM 620 C CA . TRP A 1 83 ? -4.143 -4.276 6.950 1.00 97.31 83 TRP A CA 1
ATOM 621 C C . TRP A 1 83 ? -5.662 -4.254 6.770 1.00 97.31 83 TRP A C 1
ATOM 623 O O . TRP A 1 83 ? -6.242 -3.203 6.488 1.00 97.31 83 TRP A O 1
ATOM 633 N N . LEU A 1 84 ? -6.311 -5.399 6.986 1.00 96.94 84 LEU A N 1
ATOM 634 C CA . LEU A 1 84 ? -7.756 -5.568 6.820 1.00 96.94 84 LEU A CA 1
ATOM 635 C C . LEU A 1 84 ? -8.434 -6.028 8.108 1.00 96.94 84 LEU A C 1
ATOM 637 O O . LEU A 1 84 ? -7.944 -6.938 8.774 1.00 96.94 84 LEU A O 1
ATOM 641 N N . ALA A 1 85 ? -9.611 -5.472 8.387 1.00 95.06 85 ALA A N 1
ATOM 642 C CA . ALA A 1 85 ? -10.588 -6.049 9.305 1.00 95.06 85 ALA A CA 1
ATOM 643 C C . ALA A 1 85 ? -11.955 -6.090 8.602 1.00 95.06 85 ALA A C 1
ATOM 645 O O . ALA A 1 85 ? -12.628 -5.065 8.487 1.00 95.06 85 ALA A O 1
ATOM 646 N N . GLY A 1 86 ? -12.341 -7.259 8.076 1.00 94.12 86 GLY A N 1
ATOM 647 C CA . GLY A 1 86 ? -13.481 -7.366 7.158 1.00 94.12 86 GLY A CA 1
ATOM 648 C C . GLY A 1 86 ? -13.227 -6.536 5.897 1.00 94.12 86 GLY A C 1
ATOM 649 O O . GLY A 1 86 ? -12.227 -6.750 5.207 1.00 94.12 86 GLY A O 1
ATOM 650 N N . GLU A 1 87 ? -14.086 -5.551 5.632 1.00 95.44 87 GLU A N 1
ATOM 651 C CA . GLU A 1 87 ? -13.943 -4.612 4.508 1.00 95.44 87 GLU A CA 1
ATOM 652 C C . GLU A 1 87 ? -13.270 -3.280 4.879 1.00 95.44 87 GLU A C 1
ATOM 654 O O . GLU A 1 87 ? -13.044 -2.439 4.008 1.00 95.44 87 GLU A O 1
ATOM 659 N N . THR A 1 88 ? -12.937 -3.069 6.155 1.00 96.88 88 THR A N 1
ATOM 660 C CA . THR A 1 88 ? -12.218 -1.871 6.596 1.00 96.88 88 THR A CA 1
ATOM 661 C C . THR A 1 88 ? -10.728 -2.025 6.306 1.00 96.88 88 THR A C 1
ATOM 663 O O . THR A 1 88 ? -10.089 -2.978 6.764 1.00 96.88 88 THR A O 1
ATOM 666 N N . VAL A 1 89 ? -10.158 -1.047 5.601 1.00 98.06 89 VAL A N 1
ATOM 667 C CA . VAL A 1 89 ? -8.716 -0.959 5.349 1.00 98.06 89 VAL A CA 1
ATOM 668 C C . VAL A 1 89 ? -8.077 -0.022 6.362 1.00 98.06 89 VAL A C 1
ATOM 670 O O . VAL A 1 89 ? -8.467 1.135 6.498 1.00 98.06 89 VAL A O 1
ATOM 673 N N . PHE A 1 90 ? -7.036 -0.494 7.032 1.00 98.38 90 PHE A N 1
ATOM 674 C CA . PHE A 1 90 ? -6.116 0.353 7.778 1.00 98.38 90 PHE A CA 1
ATOM 675 C C . PHE A 1 90 ? -4.844 0.504 6.962 1.00 98.38 90 PHE A C 1
ATOM 677 O O . PHE A 1 90 ? -4.365 -0.481 6.415 1.00 98.38 90 PHE A O 1
ATOM 684 N N . PHE A 1 91 ? -4.283 1.703 6.860 1.00 98.44 91 PHE A N 1
ATOM 685 C CA . PHE A 1 91 ? -3.075 1.924 6.071 1.00 98.44 91 PHE A CA 1
ATOM 686 C C . PHE A 1 91 ? -2.228 3.069 6.609 1.00 98.44 91 PHE A C 1
ATOM 688 O O . PHE A 1 91 ? -2.722 3.977 7.271 1.00 98.44 91 PHE A O 1
ATOM 695 N N . VAL A 1 92 ? -0.939 3.047 6.298 1.00 98.31 92 VAL A N 1
ATOM 696 C CA . VAL A 1 92 ? -0.016 4.143 6.578 1.00 98.31 92 VAL A CA 1
ATOM 697 C C . VAL A 1 92 ? -0.053 5.112 5.410 1.00 98.31 92 VAL A C 1
ATOM 699 O O . VAL A 1 92 ? 0.325 4.762 4.291 1.00 98.31 92 VAL A O 1
ATOM 702 N N . SER A 1 93 ? -0.509 6.338 5.651 1.00 97.75 93 SER A N 1
ATOM 703 C CA . SER A 1 93 ? -0.534 7.355 4.601 1.00 97.75 93 SER A CA 1
ATOM 704 C C . SER A 1 93 ? 0.874 7.875 4.330 1.00 97.75 93 SER A C 1
ATOM 706 O O . SER A 1 93 ? 1.570 8.341 5.235 1.00 97.75 93 SER A O 1
ATOM 708 N N . LYS A 1 94 ? 1.283 7.875 3.056 1.00 96.69 94 LYS A N 1
ATOM 709 C CA . LYS A 1 94 ? 2.559 8.464 2.621 1.00 96.69 94 LYS A CA 1
ATOM 710 C C . LYS A 1 94 ? 2.697 9.930 3.054 1.00 96.69 94 LYS A C 1
ATOM 712 O O . LYS A 1 94 ? 3.811 10.377 3.305 1.00 96.69 94 LYS A O 1
ATOM 717 N N . ALA A 1 95 ? 1.584 10.663 3.130 1.00 96.19 95 ALA A N 1
ATOM 718 C CA . ALA A 1 95 ? 1.572 12.105 3.359 1.00 96.19 95 ALA A CA 1
ATOM 719 C C . ALA A 1 95 ? 2.055 12.509 4.761 1.00 96.19 95 ALA A C 1
ATOM 721 O O . ALA A 1 95 ? 2.726 13.529 4.898 1.00 96.19 95 ALA A O 1
ATOM 722 N N . ASP A 1 96 ? 1.713 11.729 5.788 1.00 96.25 96 ASP A N 1
ATOM 723 C CA . ASP A 1 96 ? 1.961 12.091 7.190 1.00 96.25 96 ASP A CA 1
ATOM 724 C C . ASP A 1 96 ? 2.462 10.935 8.071 1.00 96.25 96 ASP A C 1
ATOM 726 O O . ASP A 1 96 ? 2.711 11.138 9.261 1.00 96.25 96 ASP A O 1
ATOM 730 N N . GLN A 1 97 ? 2.624 9.736 7.499 1.00 97.12 97 GLN A N 1
ATOM 731 C CA . GLN A 1 97 ? 3.056 8.508 8.179 1.00 97.12 97 GLN A CA 1
ATOM 732 C C . GLN A 1 97 ? 2.162 8.076 9.344 1.00 97.12 97 GLN A C 1
ATOM 734 O O . GLN A 1 97 ? 2.564 7.256 10.171 1.00 97.12 97 GLN A O 1
ATOM 739 N N . ARG A 1 98 ? 0.930 8.587 9.408 1.00 97.88 98 ARG A N 1
ATOM 740 C CA . ARG A 1 98 ? -0.070 8.158 10.387 1.00 97.88 98 ARG A CA 1
ATOM 741 C C . ARG A 1 98 ? -0.810 6.934 9.873 1.00 97.88 98 ARG A C 1
ATOM 743 O O . ARG A 1 98 ? -0.828 6.667 8.671 1.00 97.88 98 ARG A O 1
ATOM 750 N N . ILE A 1 99 ? -1.439 6.206 10.792 1.00 98.25 99 ILE A N 1
ATOM 751 C CA . ILE A 1 99 ? -2.373 5.149 10.417 1.00 98.25 99 ILE A CA 1
ATOM 752 C C . ILE A 1 99 ? -3.720 5.808 10.148 1.00 98.25 99 ILE A C 1
ATOM 754 O O . ILE A 1 99 ? -4.245 6.549 10.984 1.00 98.25 99 ILE A O 1
ATOM 758 N N . TRP A 1 100 ? -4.262 5.525 8.977 1.00 98.56 100 TRP A N 1
ATOM 759 C CA . TRP A 1 100 ? -5.574 5.933 8.520 1.00 98.56 100 TRP A CA 1
ATOM 760 C C . TRP A 1 100 ? -6.469 4.707 8.404 1.00 98.56 100 TRP A C 1
ATOM 762 O O . TRP A 1 100 ? -6.010 3.613 8.084 1.00 98.56 100 TRP A O 1
ATOM 772 N N . ARG A 1 101 ? -7.749 4.902 8.690 1.00 98.44 101 ARG A N 1
ATOM 773 C CA . ARG A 1 101 ? -8.820 3.924 8.550 1.00 98.44 101 ARG A CA 1
ATOM 774 C C . ARG A 1 101 ? -9.706 4.353 7.390 1.00 98.44 101 ARG A C 1
ATOM 776 O O . ARG A 1 101 ? -10.117 5.507 7.344 1.00 98.44 101 ARG A O 1
ATOM 783 N N . MET A 1 102 ? -10.002 3.428 6.492 1.00 98.25 102 MET A N 1
ATOM 784 C CA . MET A 1 102 ? -10.906 3.586 5.361 1.00 98.25 102 MET A CA 1
ATOM 785 C C . MET A 1 102 ? -12.027 2.559 5.504 1.00 98.25 102 MET A C 1
ATOM 787 O O . MET A 1 102 ? -11.791 1.357 5.373 1.00 98.25 102 MET A O 1
ATOM 791 N N . ASP A 1 103 ? -13.232 3.038 5.800 1.00 97.62 103 ASP A N 1
ATOM 792 C CA . ASP A 1 103 ? -14.440 2.214 5.826 1.00 97.62 103 ASP A CA 1
ATOM 793 C C . ASP A 1 103 ? -15.169 2.296 4.472 1.00 97.62 103 ASP A C 1
ATOM 795 O O . ASP A 1 103 ? -15.136 3.348 3.824 1.00 97.62 103 ASP A O 1
ATOM 799 N N . PRO A 1 104 ? -15.869 1.232 4.035 1.00 94.44 104 PRO A N 1
ATOM 800 C CA . PRO A 1 104 ? -16.631 1.257 2.790 1.00 94.44 104 PRO A CA 1
ATOM 801 C C . PRO A 1 104 ? -17.654 2.399 2.755 1.00 94.44 104 PRO A C 1
ATOM 803 O O . PRO A 1 104 ? -18.532 2.489 3.612 1.00 94.44 104 PRO A O 1
ATOM 806 N N . GLY A 1 105 ? -17.558 3.259 1.739 1.00 94.62 105 GLY A N 1
ATOM 807 C CA . GLY A 1 105 ? -18.488 4.374 1.531 1.00 94.62 105 GLY A CA 1
ATOM 808 C C . GLY A 1 105 ? -18.221 5.626 2.375 1.00 94.62 105 GLY A C 1
ATOM 809 O O . GLY A 1 105 ? -19.032 6.549 2.326 1.00 94.62 105 GLY A O 1
ATOM 810 N N . PHE A 1 106 ? -17.110 5.684 3.114 1.00 96.62 106 PHE A N 1
ATOM 811 C CA . PHE A 1 106 ? -16.723 6.845 3.921 1.00 96.62 106 PHE A CA 1
ATOM 812 C C . PHE A 1 106 ? -15.355 7.390 3.512 1.00 96.62 106 PHE A C 1
ATOM 814 O O . PHE A 1 106 ? -14.530 6.670 2.955 1.00 96.62 106 PHE A O 1
ATOM 821 N N . ASP A 1 107 ? -15.102 8.661 3.826 1.00 96.56 107 ASP A N 1
ATOM 822 C CA . ASP A 1 107 ? -13.769 9.248 3.689 1.00 96.56 107 ASP A CA 1
ATOM 823 C C . ASP A 1 107 ? -12.802 8.662 4.732 1.00 96.56 107 ASP A C 1
ATOM 825 O O . ASP A 1 107 ? -13.209 8.370 5.865 1.00 96.56 107 ASP A O 1
ATOM 829 N N . PRO A 1 108 ? -11.507 8.519 4.398 1.00 97.88 108 PRO A N 1
ATOM 830 C CA . PRO A 1 108 ? -10.535 7.965 5.322 1.00 97.88 108 PRO A CA 1
ATOM 831 C C . PRO A 1 108 ? -10.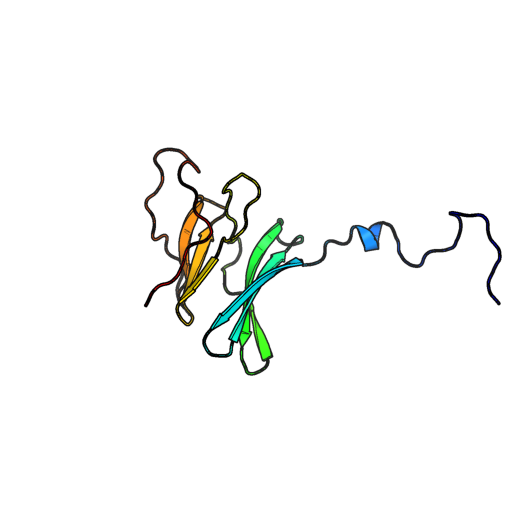306 8.904 6.513 1.00 97.88 108 PRO A C 1
ATOM 833 O O . PRO A 1 108 ? -10.235 10.125 6.366 1.00 97.88 108 PRO A O 1
ATOM 836 N N . VAL A 1 109 ? -10.111 8.332 7.703 1.00 98.31 109 VAL A N 1
ATOM 837 C CA . VAL A 1 109 ? -9.860 9.073 8.948 1.00 98.31 109 VAL A CA 1
ATOM 838 C C . VAL A 1 109 ? -8.571 8.618 9.620 1.00 98.31 109 VAL A C 1
ATOM 840 O O . VAL A 1 109 ? -8.296 7.426 9.738 1.00 98.31 109 VAL A O 1
ATOM 843 N N 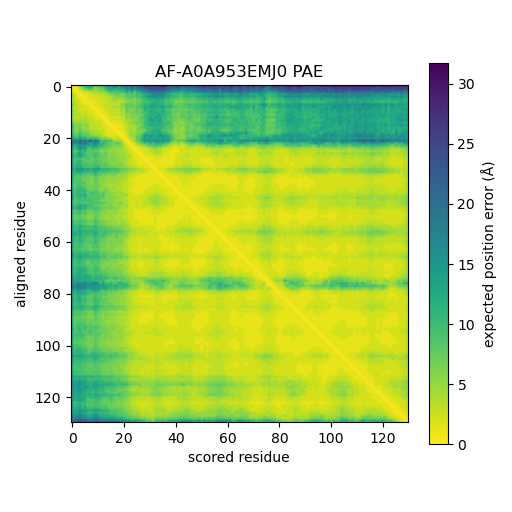. ALA A 1 110 ? -7.764 9.562 10.094 1.00 98.12 110 ALA A N 1
ATOM 844 C CA . ALA A 1 110 ? -6.543 9.236 10.819 1.00 98.12 110 ALA A CA 1
ATOM 845 C C . ALA A 1 110 ? -6.855 8.752 12.246 1.00 98.12 110 ALA A C 1
ATOM 847 O O . ALA A 1 110 ? -7.556 9.436 12.992 1.00 98.12 110 ALA A O 1
ATOM 848 N N . ILE A 1 111 ? -6.289 7.610 12.642 1.00 97.88 111 ILE A N 1
ATOM 849 C CA . ILE A 1 111 ? -6.544 6.965 13.943 1.00 97.88 111 ILE A CA 1
ATOM 850 C C . ILE A 1 111 ? -5.360 7.036 14.913 1.00 97.88 111 ILE A C 1
ATOM 852 O O . ILE A 1 111 ? -5.499 6.685 16.082 1.00 97.88 111 ILE A O 1
ATOM 856 N N . THR A 1 112 ? -4.199 7.515 14.462 1.00 97.38 112 THR A N 1
ATOM 857 C CA . THR A 1 112 ? -3.063 7.831 15.339 1.00 97.38 112 THR A CA 1
ATOM 858 C C . THR A 1 112 ? -2.891 9.343 15.500 1.00 97.38 112 THR A C 1
ATOM 860 O O . THR A 1 112 ? -3.288 10.103 14.610 1.00 97.38 112 THR A O 1
ATOM 863 N N . PRO A 1 113 ? -2.311 9.832 16.612 1.00 95.50 113 PRO A N 1
ATOM 864 C CA . PRO A 1 113 ? -2.048 11.259 16.803 1.00 95.50 113 PRO A CA 1
ATOM 865 C C . PRO A 1 113 ? -1.121 11.847 15.731 1.00 95.50 113 PRO A C 1
ATOM 867 O O . PRO A 1 113 ? -0.339 11.132 15.106 1.00 95.50 113 PRO A O 1
ATOM 870 N N . VAL A 1 114 ? -1.178 13.167 15.544 1.00 96.19 114 VAL A N 1
ATOM 871 C CA . VAL A 1 114 ? -0.163 13.886 14.761 1.00 96.19 114 VAL A CA 1
ATOM 872 C C . VAL A 1 114 ? 1.160 13.842 15.537 1.00 96.19 114 VAL A C 1
ATOM 874 O O . VAL A 1 114 ? 1.170 14.213 16.71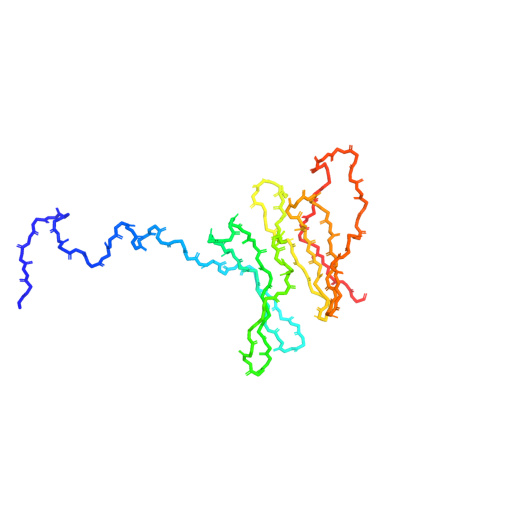4 1.00 96.19 114 VAL A O 1
ATOM 877 N N . PRO A 1 115 ? 2.270 13.378 14.935 1.00 94.12 115 PRO A N 1
ATOM 878 C CA . PRO A 1 115 ? 3.547 13.313 15.634 1.00 94.12 115 PRO A CA 1
ATOM 879 C C . PRO A 1 115 ? 4.098 14.722 15.904 1.00 94.12 115 PRO A C 1
ATOM 881 O O . PRO A 1 115 ? 3.907 15.640 15.109 1.00 94.12 115 PRO A O 1
ATOM 884 N N . LEU A 1 116 ? 4.838 14.885 17.008 1.00 94.94 116 LEU A N 1
ATOM 885 C CA . LEU A 1 116 ? 5.478 16.164 17.371 1.00 94.94 116 LEU A CA 1
ATOM 886 C C . LEU A 1 116 ? 6.519 16.625 16.340 1.00 94.94 116 LEU A C 1
ATOM 888 O O . LEU A 1 116 ? 6.790 17.814 16.201 1.00 94.94 116 LEU A O 1
ATOM 892 N N . THR A 1 117 ? 7.118 15.675 15.627 1.00 95.56 117 THR A N 1
ATOM 893 C CA . THR A 1 117 ? 8.047 15.916 14.524 1.00 95.56 117 THR A CA 1
ATOM 894 C C . THR A 1 117 ? 7.481 15.245 13.276 1.00 95.56 117 THR A C 1
ATOM 896 O O . THR A 1 117 ? 7.079 14.080 13.375 1.00 95.56 117 THR A O 1
ATOM 899 N N . PRO A 1 118 ? 7.445 15.920 12.110 1.00 93.38 118 PRO A N 1
ATOM 900 C CA . PRO A 1 118 ? 6.990 15.305 10.865 1.00 93.38 118 PRO A CA 1
ATOM 901 C C . PRO A 1 118 ? 7.690 13.965 10.618 1.00 93.38 118 PRO A C 1
ATOM 903 O O . PRO A 1 118 ? 8.914 13.881 10.707 1.00 93.38 118 PRO A O 1
ATOM 906 N N . ASN A 1 119 ? 6.915 12.913 10.340 1.00 91.06 119 ASN A N 1
ATOM 907 C CA . ASN A 1 119 ? 7.405 11.542 10.129 1.00 91.06 119 ASN A CA 1
ATOM 908 C C . ASN A 1 119 ? 8.221 10.948 11.301 1.00 91.06 119 ASN A C 1
ATOM 910 O O . ASN A 1 119 ? 8.979 9.995 11.098 1.00 91.06 119 ASN A O 1
ATOM 914 N N . GLY A 1 120 ? 8.087 11.507 12.511 1.00 93.38 120 GLY A N 1
ATOM 915 C CA . GLY A 1 120 ? 8.789 11.064 13.722 1.00 93.38 120 GLY A CA 1
ATOM 916 C C . GLY A 1 120 ? 8.189 9.815 14.374 1.00 93.38 120 GLY A C 1
ATOM 917 O O . GLY A 1 120 ? 8.868 9.143 15.144 1.00 93.38 120 GLY A O 1
ATOM 918 N N . LEU A 1 121 ? 6.939 9.482 14.042 1.00 94.62 121 LEU A N 1
ATOM 919 C CA . LEU A 1 121 ? 6.323 8.187 14.322 1.00 94.62 121 LEU A CA 1
ATOM 920 C C . LEU A 1 121 ? 6.063 7.498 12.987 1.00 94.62 121 LEU A C 1
ATOM 922 O O . LEU A 1 121 ? 5.552 8.126 12.060 1.00 94.62 121 LEU A O 1
ATOM 926 N N . ARG A 1 122 ? 6.448 6.227 12.884 1.00 94.81 122 ARG A N 1
ATOM 927 C CA . ARG A 1 122 ? 6.305 5.417 11.673 1.00 94.81 122 ARG A CA 1
ATOM 928 C C . ARG A 1 122 ? 5.804 4.040 12.069 1.00 94.81 122 ARG A C 1
ATOM 930 O O . ARG A 1 122 ? 6.238 3.498 13.084 1.00 94.81 122 ARG A O 1
ATOM 937 N N . TYR A 1 123 ? 4.904 3.497 11.266 1.00 96.44 123 TYR A N 1
ATOM 938 C CA . TYR A 1 123 ? 4.213 2.245 11.545 1.00 96.44 123 TYR A CA 1
ATOM 939 C C . TYR A 1 123 ? 4.404 1.289 10.372 1.00 96.44 123 TYR A C 1
ATOM 941 O O . TYR A 1 123 ? 4.494 1.727 9.228 1.00 96.44 123 TYR A O 1
ATOM 949 N N . ALA A 1 124 ? 4.491 0.001 10.657 1.00 96.38 124 ALA A N 1
ATOM 950 C CA . ALA A 1 124 ? 4.497 -1.084 9.685 1.00 96.38 124 ALA A CA 1
ATOM 951 C C . ALA A 1 124 ? 4.098 -2.374 10.415 1.00 96.38 124 ALA A C 1
ATOM 953 O O . ALA A 1 124 ? 4.104 -2.397 11.648 1.00 96.38 124 ALA A O 1
ATOM 954 N N . ASP A 1 125 ? 3.748 -3.415 9.663 1.00 93.94 125 ASP A N 1
ATOM 955 C CA . ASP A 1 125 ? 3.541 -4.783 10.158 1.00 93.94 125 ASP A CA 1
ATOM 956 C C . ASP A 1 125 ? 2.584 -4.905 11.365 1.00 93.94 125 ASP A C 1
ATOM 958 O O . ASP A 1 125 ? 2.784 -5.722 12.265 1.00 93.94 125 ASP A O 1
ATOM 962 N N . ALA A 1 126 ? 1.519 -4.095 11.413 1.00 92.81 126 ALA A N 1
ATOM 963 C CA . ALA A 1 126 ? 0.472 -4.271 12.412 1.00 92.81 126 ALA A CA 1
ATOM 964 C C . ALA A 1 126 ? -0.213 -5.639 12.255 1.00 92.81 126 ALA A C 1
ATOM 966 O O . ALA A 1 126 ? -0.267 -6.235 11.181 1.00 92.81 126 ALA A O 1
ATOM 967 N N . THR A 1 127 ? -0.757 -6.143 13.357 1.00 90.88 127 THR A N 1
ATOM 968 C CA . THR A 1 127 ? -1.492 -7.409 13.388 1.00 90.88 127 THR A CA 1
ATOM 969 C C . THR A 1 127 ? -2.901 -7.135 13.879 1.00 90.88 127 THR A C 1
ATOM 971 O O . THR A 1 127 ? -3.082 -6.576 14.959 1.00 90.88 127 THR A O 1
ATOM 974 N N . MET A 1 128 ? -3.895 -7.527 13.086 1.00 89.19 128 MET A N 1
ATOM 975 C CA . MET A 1 128 ? -5.296 -7.477 13.496 1.00 89.19 128 MET A CA 1
ATOM 976 C C . MET A 1 128 ? -5.578 -8.650 14.435 1.00 89.19 128 MET A C 1
ATOM 978 O O . MET A 1 128 ? -5.267 -9.796 14.109 1.00 89.19 128 MET A O 1
ATOM 982 N N . THR A 1 129 ? -6.133 -8.361 15.611 1.00 85.50 129 THR A N 1
ATOM 983 C CA . THR A 1 129 ? -6.505 -9.367 16.613 1.00 85.50 129 THR A CA 1
ATOM 984 C C . THR A 1 129 ? -8.028 -9.430 16.764 1.00 85.50 129 THR A C 1
ATOM 986 O O . THR A 1 129 ? -8.670 -8.390 16.602 1.00 85.50 129 THR A O 1
ATOM 989 N N . PRO A 1 130 ? -8.605 -10.608 17.074 1.00 72.75 130 PRO A N 1
ATOM 990 C CA . PRO A 1 130 ? -10.014 -10.745 17.452 1.00 72.75 130 PRO A CA 1
ATOM 991 C C . PRO A 1 130 ? -10.406 -9.929 18.690 1.00 72.75 130 PRO A C 1
ATOM 993 O O . PRO A 1 130 ? -9.511 -9.652 19.525 1.00 72.75 130 PRO A O 1
#